Protein AF-A0A1Z4RBD1-F1 (afdb_monomer)

Nearest PDB structures (foldseek):
  3l7w-assembly1_A-2  TM=5.052E-01  e=7.815E+00  Streptococcus mutans UA159
  8xt2-assembly1_So  TM=5.067E-01  e=8.315E+00  Homo sapiens

Foldseek 3Di:
DVVQVPHDDDDDDPQCQVVLLVQLLCCCQVVVDDNVVSVVSNVVRHDDDPVSVVVSVVSCCVRVVD

Solvent-accessible surface area (backbone atoms only — not comparable to full-atom values): 4093 Å² total; per-residue (Å²): 113,76,97,43,76,92,52,95,76,88,81,78,53,100,79,39,60,70,40,32,52,53,51,30,52,45,34,37,73,76,66,66,42,55,62,76,65,36,46,51,65,25,53,73,78,47,77,75,52,71,72,53,45,51,54,52,51,53,53,48,49,62,70,72,76,109

Secondary structure (DSSP, 8-state):
-GGGTTS------TTSHHHHHHHHHHHHHHH---HHHHHHHHHHH----HHHHHHHHHHHHHHH--

pLDDT: mean 91.7, std 7.97, range [52.59, 97.5]

Structure (mmCIF, N/CA/C/O backbone):
data_AF-A0A1Z4RBD1-F1
#
_entry.id   AF-A0A1Z4RBD1-F1
#
loop_
_atom_site.group_PDB
_atom_site.id
_atom_site.type_symbol
_atom_site.label_atom_id
_atom_site.label_alt_id
_atom_site.label_comp_id
_atom_site.label_asym_id
_atom_site.label_entity_id
_atom_site.label_seq_id
_atom_site.pdbx_PDB_ins_code
_atom_site.Cartn_x
_atom_site.Cartn_y
_atom_site.Cartn_z
_atom_site.occupancy
_atom_site.B_iso_or_equiv
_atom_site.auth_seq_id
_atom_site.auth_comp_id
_atom_site.auth_asym_id
_atom_site.auth_atom_id
_atom_site.pdbx_PDB_model_num
ATOM 1 N N . MET A 1 1 ? -10.175 9.257 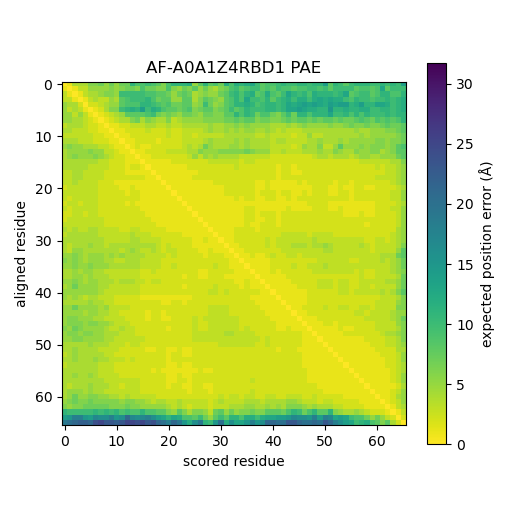4.011 1.00 72.88 1 MET A N 1
ATOM 2 C CA . MET A 1 1 ? -11.172 8.162 4.095 1.00 72.88 1 MET A CA 1
ATOM 3 C C . MET A 1 1 ? -12.018 8.273 5.358 1.00 72.88 1 MET A C 1
ATOM 5 O O . MET A 1 1 ? -13.160 7.837 5.338 1.00 72.88 1 MET A O 1
ATOM 9 N N . ASP A 1 2 ? -11.519 8.932 6.405 1.00 77.38 2 ASP A N 1
ATOM 10 C CA . ASP A 1 2 ? -12.189 8.982 7.710 1.00 77.38 2 ASP A CA 1
ATOM 11 C C . ASP A 1 2 ? -13.549 9.703 7.701 1.00 77.38 2 ASP A C 1
ATOM 13 O O . ASP A 1 2 ? -14.488 9.258 8.351 1.00 77.38 2 ASP A O 1
ATOM 17 N N . CYS A 1 3 ? -13.729 10.721 6.853 1.00 81.00 3 CYS A N 1
ATOM 18 C CA . CYS A 1 3 ? -15.030 11.381 6.663 1.00 81.00 3 CYS A CA 1
ATOM 19 C C . CYS A 1 3 ? -16.117 10.476 6.040 1.00 81.00 3 CYS A C 1
ATOM 21 O O . CYS A 1 3 ? -17.276 10.875 5.976 1.00 81.00 3 CYS A O 1
ATOM 23 N N . HIS A 1 4 ? -15.758 9.271 5.580 1.00 83.62 4 HIS A N 1
ATOM 24 C CA . HIS A 1 4 ? -16.654 8.307 4.933 1.00 83.62 4 HIS A CA 1
ATOM 25 C C . HIS A 1 4 ? -16.643 6.926 5.621 1.00 83.62 4 HIS A C 1
ATOM 27 O O . HIS A 1 4 ? -16.959 5.930 4.977 1.00 83.62 4 HIS A O 1
ATOM 33 N N . GLN A 1 5 ? -16.303 6.838 6.916 1.00 76.38 5 GLN A N 1
ATOM 34 C CA . GLN A 1 5 ? -16.149 5.563 7.651 1.00 76.38 5 GLN A CA 1
ATOM 35 C C . GLN A 1 5 ? -17.346 4.594 7.551 1.00 76.38 5 GLN A C 1
ATOM 37 O O . GLN A 1 5 ? -17.146 3.384 7.577 1.00 76.38 5 GLN A O 1
ATOM 42 N N . ASN A 1 6 ? -18.573 5.099 7.375 1.00 83.56 6 ASN A N 1
ATOM 43 C CA . ASN A 1 6 ? -19.796 4.287 7.261 1.00 83.56 6 ASN A CA 1
ATOM 44 C C . ASN A 1 6 ? -20.300 4.115 5.816 1.00 83.56 6 ASN A C 1
ATOM 46 O O . ASN A 1 6 ? -21.442 3.714 5.594 1.00 83.56 6 ASN A O 1
ATOM 50 N N . GLN A 1 7 ? -19.475 4.439 4.820 1.00 87.62 7 GLN A N 1
ATOM 51 C CA . GLN A 1 7 ? -19.820 4.327 3.406 1.00 87.62 7 GLN A CA 1
ATOM 52 C C . GLN A 1 7 ? -18.846 3.390 2.695 1.00 87.62 7 GLN A C 1
ATOM 54 O O . GLN A 1 7 ? -17.643 3.385 2.953 1.00 87.62 7 GLN A O 1
ATOM 59 N N . LYS A 1 8 ? -19.358 2.605 1.742 1.00 86.12 8 LYS A N 1
ATOM 60 C CA . LYS A 1 8 ? -18.497 1.831 0.844 1.00 86.12 8 LYS A CA 1
ATOM 61 C C . LYS A 1 8 ? -17.852 2.791 -0.156 1.00 86.12 8 LYS A C 1
ATOM 63 O O . LYS A 1 8 ? -18.514 3.242 -1.085 1.00 86.12 8 LYS A O 1
ATOM 68 N N . VAL A 1 9 ? -16.570 3.091 0.036 1.00 88.94 9 VAL A N 1
ATOM 69 C CA . VAL A 1 9 ? -15.790 3.945 -0.871 1.00 88.94 9 VAL A CA 1
ATOM 70 C C . VAL A 1 9 ? -14.972 3.076 -1.823 1.00 88.94 9 VAL A C 1
ATOM 72 O O . VAL A 1 9 ? 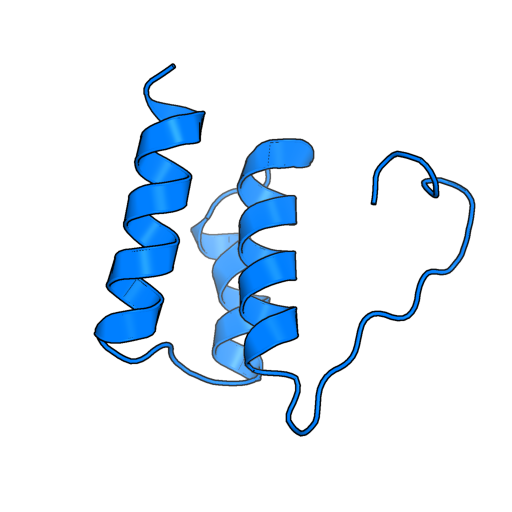-14.158 2.264 -1.386 1.00 88.94 9 VAL A O 1
ATOM 75 N N . LEU A 1 10 ? -15.163 3.269 -3.130 1.00 89.62 10 LEU A N 1
ATOM 76 C CA . LEU A 1 10 ? -14.303 2.687 -4.159 1.00 89.62 10 LEU A CA 1
ATOM 77 C C . LEU A 1 10 ? -13.208 3.690 -4.531 1.00 89.62 10 LEU A C 1
ATOM 79 O O . LEU A 1 10 ? -13.492 4.748 -5.086 1.00 89.62 10 LEU A O 1
ATOM 83 N N 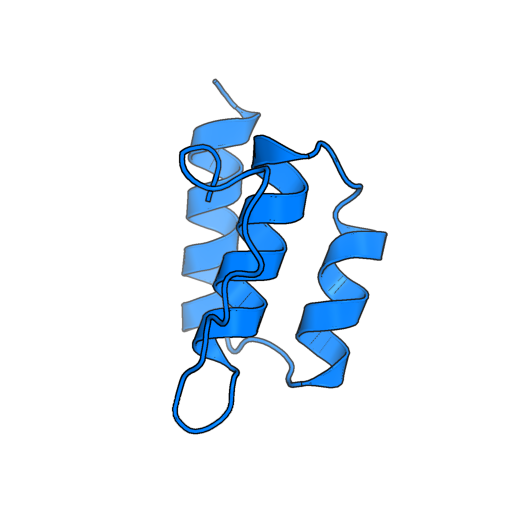. VAL A 1 11 ? 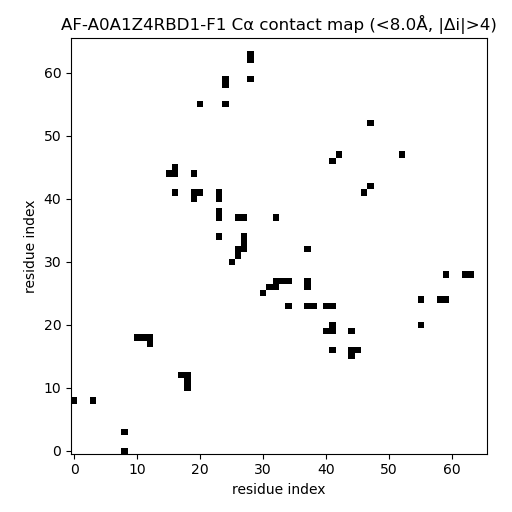-11.952 3.339 -4.263 1.00 88.81 11 VAL A N 1
ATOM 84 C CA . VAL A 1 11 ? -10.779 4.092 -4.727 1.00 88.81 11 VAL A CA 1
ATOM 85 C C . VAL A 1 11 ? -10.122 3.280 -5.839 1.00 88.81 11 VAL A C 1
ATOM 87 O O . VAL A 1 11 ? -9.838 2.101 -5.640 1.00 88.81 11 VAL A O 1
ATOM 90 N N . HIS A 1 12 ? -9.891 3.875 -7.011 1.00 93.44 12 HIS A N 1
ATOM 91 C CA . HIS A 1 12 ? -9.305 3.165 -8.153 1.00 93.44 12 HIS A CA 1
ATOM 92 C C . HIS A 1 12 ? -8.320 4.040 -8.943 1.00 93.44 12 HIS A C 1
ATOM 94 O O . HIS A 1 12 ? -8.336 5.268 -8.875 1.00 93.44 12 HIS A O 1
ATOM 100 N N . CYS A 1 13 ? -7.436 3.394 -9.702 1.00 93.50 13 CYS A N 1
ATOM 101 C CA . CYS A 1 13 ? -6.670 4.031 -10.773 1.00 93.50 13 CYS A CA 1
ATOM 102 C C . CYS A 1 13 ? -6.523 3.049 -11.945 1.00 93.50 13 CYS A C 1
ATOM 104 O 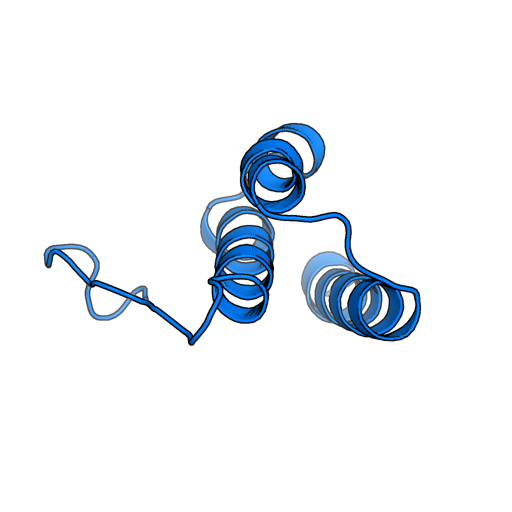O . CYS A 1 13 ? -7.025 1.934 -11.864 1.00 93.50 13 CYS A O 1
ATOM 106 N N . ALA A 1 14 ? -5.835 3.437 -13.025 1.00 93.75 14 ALA A N 1
ATOM 107 C CA . ALA A 1 14 ? -5.757 2.621 -14.247 1.00 93.75 14 ALA A CA 1
ATOM 108 C C . ALA A 1 14 ? -5.281 1.167 -14.025 1.00 93.75 14 ALA A C 1
ATOM 110 O O . ALA A 1 14 ? -5.784 0.259 -14.672 1.00 93.75 14 ALA A O 1
ATOM 111 N N . ALA A 1 15 ? -4.345 0.947 -13.096 1.00 93.12 15 ALA A N 1
ATOM 112 C CA . ALA A 1 15 ? -3.786 -0.377 -12.788 1.00 93.12 15 ALA A CA 1
ATOM 113 C C . ALA A 1 15 ? -3.740 -0.672 -11.278 1.00 93.12 15 ALA A C 1
ATOM 115 O O . ALA A 1 15 ? -2.989 -1.527 -10.823 1.00 93.12 15 ALA A O 1
ATOM 116 N N . ASN A 1 16 ? -4.465 0.103 -10.467 1.00 95.00 16 ASN A N 1
ATOM 117 C CA . ASN A 1 16 ? -4.447 0.063 -8.996 1.00 95.00 16 ASN A CA 1
ATOM 118 C C . ASN A 1 16 ? -3.078 0.210 -8.303 1.00 95.00 16 ASN A C 1
ATOM 120 O O . ASN A 1 16 ? -3.021 0.194 -7.076 1.00 95.00 16 ASN A O 1
ATOM 124 N N . MET A 1 17 ? -1.995 0.480 -9.038 1.00 96.06 17 MET A N 1
ATOM 125 C CA . MET A 1 17 ? -0.665 0.698 -8.462 1.00 96.06 17 MET A CA 1
ATOM 126 C C . MET A 1 17 ? -0.657 1.861 -7.460 1.00 96.06 17 MET A C 1
ATOM 128 O O . MET A 1 17 ? -0.325 1.684 -6.290 1.00 96.06 17 MET A O 1
ATOM 132 N N . ARG A 1 18 ? -1.133 3.037 -7.887 1.00 96.19 18 ARG A N 1
ATOM 133 C CA . ARG A 1 18 ? -1.214 4.241 -7.035 1.00 96.19 18 ARG A CA 1
ATOM 134 C C . ARG A 1 18 ? -2.126 4.030 -5.830 1.00 96.19 18 ARG A C 1
ATOM 136 O O . ARG A 1 18 ? -1.772 4.377 -4.713 1.00 96.19 18 ARG A O 1
ATOM 143 N N . VAL A 1 19 ? -3.283 3.410 -6.058 1.00 95.88 19 VAL A N 1
ATOM 144 C CA . VAL A 1 19 ? -4.266 3.165 -4.997 1.00 95.88 19 VAL A CA 1
ATOM 145 C C . VAL A 1 19 ? -3.710 2.227 -3.948 1.00 95.88 19 VAL A C 1
ATOM 147 O O . VAL A 1 19 ? -3.846 2.498 -2.764 1.00 95.88 19 VAL A O 1
ATOM 150 N N . SER A 1 20 ? -3.044 1.155 -4.366 1.00 96.38 20 SER A N 1
ATOM 151 C CA . SER A 1 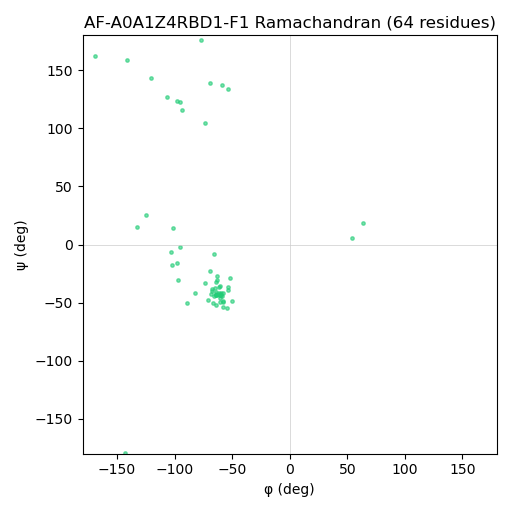20 ? -2.447 0.208 -3.431 1.00 96.38 20 SER A CA 1
ATOM 152 C C . SER A 1 20 ? -1.388 0.859 -2.534 1.00 96.38 20 SER A C 1
ATOM 154 O O . SER A 1 20 ? -1.349 0.553 -1.346 1.00 96.38 20 SER A O 1
ATOM 156 N N . ALA A 1 21 ? -0.611 1.821 -3.050 1.00 97.00 21 ALA A N 1
ATOM 157 C CA . ALA A 1 21 ? 0.327 2.608 -2.247 1.00 97.00 21 ALA A CA 1
ATOM 158 C C . ALA A 1 21 ? -0.397 3.548 -1.263 1.00 97.00 21 ALA A C 1
ATOM 160 O O . ALA A 1 21 ? -0.035 3.609 -0.090 1.00 97.00 21 ALA A O 1
ATOM 161 N N . CYS A 1 22 ? -1.464 4.228 -1.695 1.00 95.62 22 CYS A N 1
ATOM 162 C CA . CYS A 1 22 ? -2.272 5.073 -0.807 1.00 95.62 22 CYS A CA 1
ATOM 163 C C . CYS A 1 22 ? -2.979 4.267 0.295 1.00 95.62 22 CYS A C 1
ATOM 165 O O . CYS A 1 22 ? -3.033 4.706 1.440 1.00 95.62 22 CYS A O 1
ATOM 167 N N . ILE A 1 23 ? -3.514 3.088 -0.034 1.00 95.06 23 ILE A N 1
ATOM 168 C CA . ILE A 1 23 ? -4.166 2.190 0.929 1.00 95.06 23 ILE A CA 1
ATOM 169 C C . ILE A 1 23 ? -3.143 1.636 1.921 1.00 95.06 23 ILE A C 1
ATOM 171 O O . ILE A 1 23 ? -3.447 1.564 3.108 1.00 95.06 23 ILE A O 1
ATOM 175 N N . TYR A 1 24 ? -1.939 1.287 1.458 1.00 96.69 24 TYR A N 1
ATOM 176 C CA . TYR A 1 24 ? -0.829 0.907 2.330 1.00 96.69 24 TYR A CA 1
ATOM 177 C C . TYR A 1 24 ? -0.545 1.996 3.378 1.00 96.69 24 TYR A C 1
ATOM 179 O O . TYR A 1 24 ? -0.625 1.721 4.572 1.00 96.69 24 TYR A O 1
ATOM 187 N N . LEU A 1 25 ? -0.313 3.238 2.939 1.00 96.12 25 LEU A N 1
ATOM 188 C CA . LEU A 1 25 ? -0.039 4.368 3.836 1.00 96.12 25 LE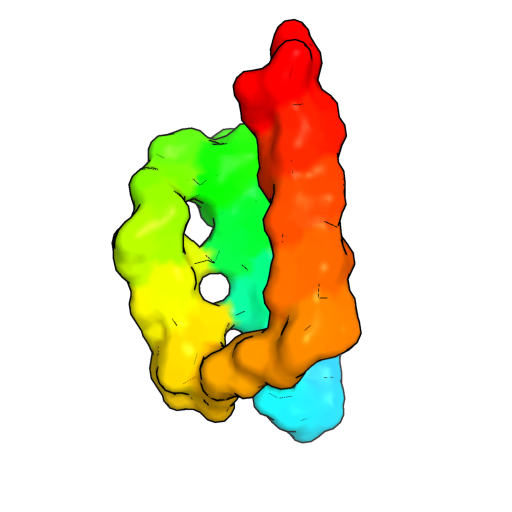U A CA 1
ATOM 189 C C . LEU A 1 25 ? -1.203 4.634 4.800 1.00 96.12 25 LEU A C 1
ATOM 191 O O . LEU A 1 25 ? -0.987 4.807 5.993 1.00 96.12 25 LEU A O 1
ATOM 195 N N . TYR A 1 26 ? -2.443 4.606 4.307 1.00 94.56 26 TYR A N 1
ATOM 196 C CA . TYR A 1 26 ? -3.632 4.802 5.140 1.00 94.56 26 TYR A CA 1
ATOM 197 C C . TYR A 1 26 ? -3.749 3.747 6.249 1.00 94.56 26 TYR A C 1
ATOM 199 O O . TYR A 1 26 ? -4.037 4.085 7.395 1.00 94.56 26 TYR A O 1
ATOM 207 N N . ARG A 1 27 ? -3.494 2.474 5.928 1.00 94.12 27 ARG A N 1
ATOM 208 C CA . ARG A 1 27 ? -3.533 1.375 6.900 1.00 94.12 27 ARG A CA 1
ATOM 209 C C . ARG A 1 27 ? -2.473 1.526 7.986 1.00 94.12 27 ARG A C 1
ATOM 211 O O . ARG A 1 27 ? -2.790 1.330 9.155 1.00 94.12 27 ARG A O 1
ATOM 218 N N . CYS A 1 28 ? -1.252 1.901 7.614 1.00 95.12 28 CYS A N 1
ATOM 219 C CA . CYS A 1 28 ? -0.186 2.117 8.588 1.00 95.12 28 CYS A CA 1
ATOM 220 C C . CYS A 1 28 ? -0.484 3.320 9.491 1.00 95.12 28 CYS A C 1
ATOM 222 O O . CYS A 1 28 ? -0.441 3.197 10.709 1.00 95.12 28 CYS A O 1
ATOM 224 N N . LEU A 1 29 ? -0.820 4.469 8.899 1.00 94.38 29 LEU A N 1
ATOM 225 C CA . LEU A 1 29 ? -0.881 5.743 9.621 1.00 94.38 29 LEU A CA 1
ATOM 226 C C . LEU A 1 29 ? -2.196 5.953 10.377 1.00 94.38 29 LEU A C 1
ATOM 228 O O . LEU A 1 29 ? -2.185 6.410 11.512 1.00 94.38 29 LEU A O 1
ATOM 232 N N . GLN A 1 30 ? -3.333 5.605 9.769 1.00 92.75 30 GLN A N 1
ATOM 233 C CA . GLN A 1 30 ? -4.650 5.873 10.361 1.00 92.75 30 GLN A CA 1
ATOM 234 C C . GLN A 1 30 ? -5.218 4.667 11.110 1.00 92.75 30 GLN A C 1
ATOM 236 O O . GLN A 1 30 ? -5.979 4.839 12.056 1.00 92.75 30 GLN A O 1
ATOM 241 N N . GLN A 1 31 ? -4.887 3.447 10.677 1.00 91.44 31 GLN A N 1
ATOM 242 C CA . GLN A 1 31 ? -5.413 2.219 11.288 1.00 91.44 31 GLN A CA 1
ATOM 243 C C . GLN A 1 31 ? -4.398 1.523 12.204 1.00 91.44 31 GLN A C 1
ATOM 245 O O . GLN A 1 31 ? -4.757 0.544 12.852 1.00 91.44 31 GLN A O 1
ATOM 250 N N . GLY A 1 32 ? -3.148 2.003 12.260 1.00 92.75 32 GLY A N 1
ATOM 251 C CA . GLY A 1 32 ? -2.091 1.419 13.090 1.00 92.75 32 GLY A CA 1
ATOM 252 C C . GLY A 1 32 ? -1.713 -0.012 12.698 1.00 92.75 32 GLY A C 1
ATOM 253 O O . GLY A 1 32 ? -1.144 -0.745 13.506 1.00 92.75 32 GLY A O 1
ATOM 254 N N . ILE A 1 33 ? -2.058 -0.443 11.481 1.00 94.56 33 ILE A N 1
ATOM 255 C CA . ILE A 1 33 ? -1.744 -1.790 10.999 1.00 94.56 33 ILE A CA 1
ATOM 256 C C . ILE A 1 33 ? -0.235 -1.896 10.790 1.00 94.56 33 ILE A C 1
ATOM 258 O O . ILE A 1 33 ? 0.397 -0.989 10.246 1.00 94.56 33 ILE A O 1
ATOM 262 N N . ASN A 1 34 ? 0.345 -3.031 11.183 1.00 93.44 34 ASN A N 1
ATOM 263 C CA . ASN A 1 34 ? 1.769 -3.277 11.007 1.00 93.44 34 ASN A CA 1
ATOM 264 C C . ASN A 1 34 ? 2.171 -3.198 9.523 1.00 93.44 34 ASN A C 1
ATOM 266 O O . ASN A 1 34 ? 1.509 -3.767 8.652 1.00 93.44 34 ASN A O 1
ATOM 270 N N . GLU A 1 35 ? 3.305 -2.557 9.239 1.00 92.69 35 GLU A N 1
ATOM 271 C CA . GLU A 1 35 ? 3.799 -2.389 7.871 1.00 92.69 35 GLU A CA 1
ATOM 272 C C . GLU A 1 35 ? 3.918 -3.704 7.095 1.00 92.69 35 GLU A C 1
ATOM 274 O O . GLU A 1 35 ? 3.607 -3.736 5.905 1.00 92.69 35 GLU A O 1
ATOM 279 N N . ASN A 1 36 ? 4.355 -4.794 7.734 1.00 92.81 36 ASN A N 1
ATOM 280 C CA . ASN A 1 36 ? 4.523 -6.080 7.056 1.00 92.81 36 ASN A CA 1
ATOM 281 C C . ASN A 1 36 ? 3.185 -6.644 6.582 1.00 92.81 36 ASN A C 1
ATOM 283 O O . ASN A 1 36 ? 3.118 -7.207 5.492 1.00 92.81 36 ASN A O 1
ATOM 287 N N . GLU A 1 37 ? 2.126 -6.463 7.369 1.00 94.31 37 GLU A N 1
ATOM 288 C CA . GLU A 1 37 ? 0.770 -6.855 6.994 1.00 94.31 37 GLU A CA 1
ATOM 289 C C . GLU A 1 37 ? 0.226 -5.929 5.900 1.00 94.31 37 GLU A C 1
ATOM 291 O O . GLU A 1 37 ? -0.250 -6.388 4.858 1.00 94.31 37 GLU A O 1
ATOM 296 N N . ALA A 1 38 ? 0.372 -4.614 6.073 1.00 94.06 38 ALA A N 1
ATOM 297 C CA . ALA A 1 38 ? -0.105 -3.635 5.105 1.00 94.06 38 ALA A CA 1
ATOM 298 C C . ALA A 1 38 ? 0.582 -3.789 3.729 1.00 94.06 38 ALA A C 1
ATOM 300 O O . ALA A 1 38 ? -0.081 -3.657 2.693 1.00 94.06 38 ALA A O 1
ATOM 301 N N . LYS A 1 39 ? 1.883 -4.127 3.692 1.00 94.69 39 LYS A N 1
ATOM 302 C CA . LYS A 1 39 ? 2.664 -4.343 2.455 1.00 94.69 39 LYS A CA 1
ATOM 303 C C . LYS A 1 39 ? 2.144 -5.510 1.621 1.00 94.69 39 LYS A C 1
ATOM 305 O O . LYS A 1 39 ? 2.290 -5.477 0.400 1.00 94.69 39 LYS A O 1
ATOM 310 N N . GLN A 1 40 ? 1.502 -6.514 2.224 1.00 95.12 40 GLN A N 1
ATOM 311 C CA . GLN A 1 40 ? 0.997 -7.678 1.483 1.00 95.12 40 GLN A CA 1
ATOM 312 C C . GLN A 1 40 ? -0.010 -7.273 0.400 1.00 95.12 40 GLN A C 1
ATOM 314 O O . GLN A 1 40 ? 0.050 -7.770 -0.725 1.00 95.12 40 GLN A O 1
ATOM 319 N N . ALA A 1 41 ? -0.907 -6.332 0.711 1.00 91.00 41 ALA A N 1
ATOM 320 C CA . ALA A 1 41 ? -1.908 -5.850 -0.238 1.00 91.00 41 ALA A CA 1
ATOM 321 C C . ALA A 1 41 ? -1.280 -5.061 -1.399 1.00 91.00 41 ALA A C 1
ATOM 323 O O . ALA A 1 41 ? -1.704 -5.208 -2.546 1.00 91.00 41 ALA A O 1
ATOM 324 N N . LEU A 1 42 ? -0.248 -4.266 -1.108 1.00 95.81 42 LEU A N 1
ATOM 325 C CA . LEU A 1 42 ? 0.530 -3.533 -2.105 1.00 95.81 42 LEU A CA 1
ATOM 326 C C . LEU A 1 42 ? 1.264 -4.501 -3.041 1.00 95.81 42 LEU A C 1
ATOM 328 O O . LEU A 1 42 ? 1.070 -4.455 -4.255 1.00 95.81 42 LEU A O 1
ATOM 332 N N . TYR A 1 43 ? 2.016 -5.444 -2.470 1.00 96.56 43 TYR A N 1
ATOM 333 C CA . TYR A 1 43 ? 2.852 -6.388 -3.218 1.00 96.56 43 TYR A CA 1
ATOM 334 C C . TYR A 1 43 ? 2.065 -7.414 -4.024 1.00 96.56 43 TYR A C 1
ATOM 336 O O . TYR A 1 43 ? 2.583 -7.922 -5.016 1.00 96.56 43 TYR A O 1
ATOM 344 N N . LYS A 1 44 ? 0.809 -7.685 -3.653 1.00 96.19 44 LYS A N 1
ATOM 345 C CA . LYS A 1 44 ? -0.100 -8.495 -4.471 1.00 96.19 44 LYS A CA 1
ATOM 346 C C . LYS A 1 44 ? -0.408 -7.840 -5.821 1.00 96.19 44 LYS A C 1
ATOM 348 O O . LYS A 1 44 ? -0.662 -8.549 -6.788 1.00 96.19 44 LYS A O 1
ATOM 353 N N . ILE A 1 45 ? -0.413 -6.507 -5.880 1.00 95.31 45 ILE A N 1
ATOM 354 C CA . ILE A 1 45 ? -0.662 -5.754 -7.114 1.00 95.31 45 ILE A CA 1
ATOM 355 C C . ILE A 1 45 ? 0.658 -5.510 -7.838 1.00 95.31 45 ILE A C 1
ATOM 357 O O . ILE A 1 45 ? 0.757 -5.774 -9.032 1.00 95.31 45 ILE A O 1
ATOM 361 N N . TRP A 1 46 ? 1.667 -5.002 -7.128 1.00 96.69 46 TRP A N 1
ATOM 362 C CA . TRP A 1 46 ? 2.976 -4.696 -7.697 1.00 96.69 46 TRP A CA 1
ATOM 363 C C . TRP A 1 46 ? 4.011 -4.380 -6.609 1.00 96.69 46 TRP A C 1
ATOM 365 O O . TRP A 1 46 ? 3.671 -4.037 -5.477 1.00 96.69 46 TRP A O 1
ATOM 375 N N . LYS A 1 47 ? 5.298 -4.437 -6.962 1.00 96.44 47 LYS A N 1
ATOM 376 C CA . LYS A 1 47 ? 6.386 -3.965 -6.094 1.00 96.44 47 LYS A CA 1
ATOM 377 C C . LYS A 1 47 ? 6.758 -2.521 -6.462 1.00 96.44 47 LYS A C 1
ATOM 379 O O . LYS A 1 47 ? 7.125 -2.301 -7.617 1.00 96.44 47 LYS A O 1
ATOM 384 N N . PRO A 1 48 ? 6.693 -1.560 -5.519 1.00 96.56 48 PRO A N 1
ATOM 385 C CA . PRO A 1 48 ? 7.106 -0.180 -5.750 1.00 96.56 48 PRO A CA 1
ATOM 386 C C . PRO A 1 48 ? 8.527 -0.084 -6.303 1.00 96.56 48 PRO A C 1
ATOM 388 O O . PRO A 1 48 ? 9.432 -0.735 -5.781 1.00 96.56 48 PRO A O 1
ATOM 391 N N . ASN A 1 49 ? 8.725 0.734 -7.338 1.00 95.88 49 ASN A N 1
ATOM 392 C CA . ASN A 1 49 ? 10.065 1.092 -7.804 1.00 95.88 49 ASN A CA 1
ATOM 393 C C . ASN A 1 49 ? 10.698 2.138 -6.869 1.00 95.88 49 ASN A C 1
ATOM 395 O O . ASN A 1 49 ? 10.039 2.634 -5.957 1.00 95.88 49 ASN A O 1
ATOM 399 N N . GLU A 1 50 ? 11.956 2.492 -7.119 1.00 97.38 50 GLU A N 1
ATOM 400 C CA . GLU A 1 50 ? 12.726 3.420 -6.283 1.00 97.38 50 GLU A CA 1
ATOM 401 C C . GLU A 1 50 ? 11.984 4.733 -5.987 1.00 97.38 50 GLU A C 1
ATOM 403 O O . GLU A 1 50 ? 11.835 5.105 -4.828 1.00 97.38 50 GLU A O 1
ATOM 408 N N . VAL A 1 51 ? 11.416 5.381 -7.008 1.00 97.31 51 VAL A N 1
ATOM 409 C CA . VAL A 1 51 ? 10.684 6.650 -6.848 1.00 97.31 51 VAL A CA 1
ATOM 410 C C . VAL A 1 51 ? 9.506 6.502 -5.881 1.00 97.31 51 VAL A C 1
ATOM 412 O O . VAL A 1 51 ? 9.292 7.343 -5.009 1.00 97.31 51 VAL A O 1
ATOM 415 N N . TRP A 1 52 ? 8.742 5.418 -6.007 1.00 97.19 52 TRP A N 1
ATOM 416 C CA . TRP A 1 52 ? 7.604 5.163 -5.127 1.00 97.19 52 TRP A CA 1
ATOM 417 C C . TRP A 1 52 ? 8.024 4.725 -3.726 1.00 97.19 52 TRP A C 1
ATOM 419 O O . TRP A 1 52 ? 7.344 5.074 -2.766 1.00 97.19 52 TRP A O 1
ATOM 429 N N . GLN A 1 53 ? 9.133 3.996 -3.591 1.00 96.69 53 GLN A N 1
ATOM 430 C CA . GLN A 1 53 ? 9.693 3.656 -2.283 1.00 96.69 53 GLN A CA 1
ATOM 431 C C . GLN A 1 53 ? 10.153 4.911 -1.542 1.00 96.69 53 GLN A C 1
ATOM 433 O O . GLN A 1 53 ? 9.824 5.060 -0.370 1.00 96.69 53 GLN A O 1
ATOM 438 N N . ILE A 1 54 ? 10.830 5.839 -2.228 1.00 97.50 54 ILE A N 1
ATOM 439 C CA . ILE A 1 54 ? 11.237 7.130 -1.658 1.00 97.50 54 ILE A CA 1
ATOM 440 C C . ILE A 1 54 ? 10.010 7.891 -1.155 1.00 97.50 54 ILE A C 1
ATOM 442 O O . ILE A 1 54 ? 9.992 8.311 -0.002 1.00 97.50 54 ILE A O 1
ATOM 446 N N . LEU A 1 55 ? 8.961 8.012 -1.978 1.00 96.88 55 LEU A N 1
ATOM 447 C CA . LEU A 1 55 ? 7.719 8.675 -1.572 1.00 96.88 55 LEU A CA 1
ATOM 448 C C . LEU A 1 55 ? 7.100 8.016 -0.333 1.00 96.88 55 LEU A C 1
ATOM 450 O O . LEU A 1 55 ? 6.730 8.704 0.613 1.00 96.88 55 LEU A O 1
ATOM 454 N N . ILE A 1 56 ? 6.976 6.688 -0.345 1.00 96.25 56 ILE A N 1
ATOM 455 C CA . ILE A 1 56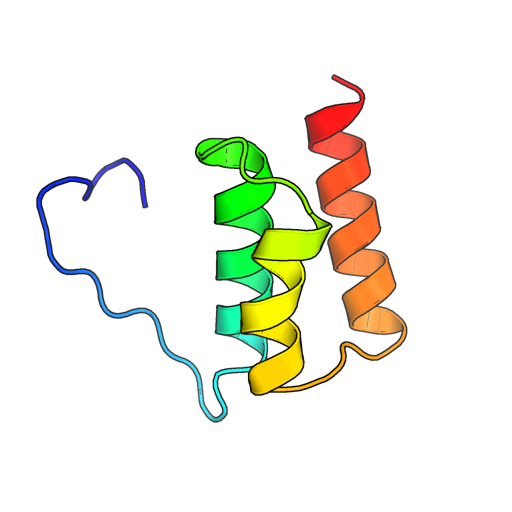 ? 6.378 5.931 0.757 1.00 96.25 56 ILE A CA 1
ATOM 456 C C . ILE A 1 56 ? 7.171 6.139 2.048 1.00 96.25 56 ILE A C 1
ATOM 458 O O . ILE A 1 56 ? 6.578 6.454 3.077 1.00 96.25 56 ILE A O 1
ATOM 462 N N . ASN A 1 57 ? 8.493 5.989 1.989 1.00 95.50 57 ASN A N 1
ATOM 463 C CA . ASN A 1 57 ? 9.363 6.128 3.151 1.00 95.50 57 ASN A CA 1
ATOM 464 C C . ASN A 1 57 ? 9.321 7.554 3.702 1.00 95.50 57 ASN A C 1
ATOM 466 O O . ASN A 1 57 ? 9.180 7.723 4.905 1.00 95.50 57 ASN A O 1
ATOM 470 N N . HIS A 1 58 ? 9.354 8.562 2.828 1.00 96.50 58 HIS A N 1
ATOM 471 C CA . HIS A 1 58 ? 9.273 9.965 3.226 1.00 96.50 58 HIS A CA 1
ATOM 472 C C . HIS A 1 58 ? 7.959 10.280 3.952 1.00 96.50 58 HIS A C 1
ATOM 474 O O . HIS A 1 58 ? 7.954 10.958 4.974 1.00 96.50 58 HIS A O 1
ATOM 480 N N . VAL A 1 59 ? 6.830 9.756 3.460 1.00 95.62 59 VAL A N 1
ATOM 481 C CA . VAL A 1 59 ? 5.543 9.918 4.148 1.00 95.62 59 VAL A CA 1
ATOM 482 C C . VAL A 1 59 ? 5.551 9.190 5.494 1.00 95.62 59 VAL A C 1
ATOM 484 O O . VAL A 1 59 ? 5.115 9.758 6.484 1.00 95.62 59 VAL A O 1
ATOM 487 N N . LEU A 1 60 ? 6.055 7.959 5.576 1.00 93.94 60 LEU A N 1
ATOM 488 C CA . LEU A 1 60 ? 6.126 7.254 6.862 1.00 93.94 60 LEU A CA 1
ATOM 489 C C . LEU A 1 60 ? 7.007 7.995 7.875 1.00 93.94 60 LEU A C 1
ATOM 491 O O . LEU A 1 60 ? 6.617 8.119 9.029 1.00 93.94 60 LEU A O 1
ATOM 495 N N . GLU A 1 61 ? 8.147 8.530 7.444 1.00 94.19 61 GLU A N 1
ATOM 496 C CA . GLU A 1 61 ? 9.058 9.304 8.290 1.00 94.19 61 GLU A CA 1
ATOM 497 C C . GLU A 1 61 ? 8.381 10.553 8.867 1.00 94.19 61 GLU A C 1
ATOM 499 O O . GLU A 1 61 ? 8.445 10.776 10.074 1.00 94.19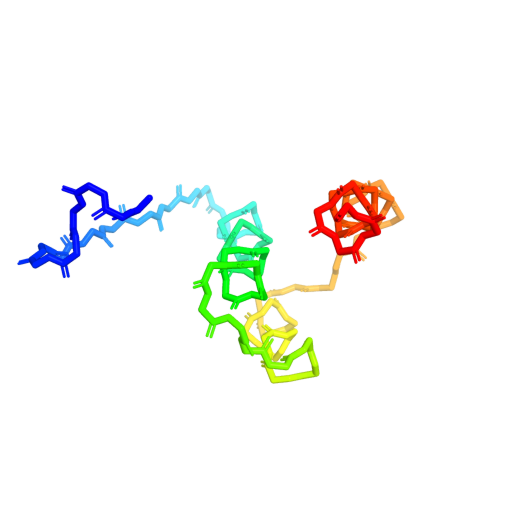 61 GLU A O 1
ATOM 504 N N . ILE A 1 62 ? 7.660 11.316 8.035 1.00 94.00 62 ILE A N 1
ATOM 505 C CA . ILE A 1 62 ? 6.936 12.519 8.476 1.00 94.00 62 ILE A CA 1
ATOM 506 C C . ILE A 1 62 ? 5.918 12.200 9.577 1.00 94.00 62 ILE A C 1
ATOM 508 O O . ILE A 1 62 ? 5.782 12.981 10.512 1.00 94.00 62 ILE A O 1
ATOM 512 N N . TYR A 1 63 ? 5.185 11.092 9.451 1.00 87.88 63 TYR A N 1
ATOM 513 C CA . TYR A 1 63 ? 4.034 10.800 10.312 1.00 87.88 63 TYR A CA 1
ATOM 514 C C . TYR A 1 63 ? 4.338 9.849 11.481 1.00 87.88 63 TYR A C 1
ATOM 516 O O . TYR A 1 63 ? 3.520 9.745 12.390 1.00 87.88 63 TYR A O 1
ATOM 524 N N . LEU A 1 64 ? 5.465 9.127 11.462 1.00 80.81 64 LEU A N 1
ATOM 525 C CA . LEU A 1 64 ? 5.882 8.234 12.554 1.00 80.81 64 LEU A CA 1
ATOM 526 C C . LEU A 1 64 ? 6.977 8.838 13.445 1.00 80.81 64 LEU A C 1
ATOM 528 O O . LEU A 1 64 ? 7.191 8.339 14.547 1.00 80.81 64 LEU A O 1
ATOM 532 N N . CYS A 1 65 ? 7.683 9.874 12.981 1.00 65.06 65 CYS A N 1
ATOM 533 C CA . CYS A 1 65 ? 8.706 10.573 13.765 1.00 65.06 65 CYS A CA 1
ATOM 534 C C . CYS A 1 65 ? 8.178 11.837 14.481 1.00 65.06 65 CYS A C 1
ATOM 536 O O . CYS A 1 65 ? 8.940 12.493 15.195 1.00 65.06 65 CYS A O 1
ATOM 538 N N . SER A 1 66 ? 6.897 12.176 14.286 1.00 52.59 66 SER A N 1
ATOM 539 C CA . SER A 1 66 ? 6.153 13.244 14.977 1.00 52.59 66 SER A CA 1
ATOM 540 C C . SER A 1 66 ? 5.372 12.710 16.171 1.00 52.59 66 SER A C 1
ATOM 542 O O . SER A 1 66 ? 5.401 13.364 17.234 1.00 52.59 66 SER A O 1
#

Mean predicted aligned error: 3.66 Å

Radius of gyration: 12.12 Å; Cα contacts (8 Å, |Δi|>4): 38; chains: 1; bounding box: 32×22×29 Å

Sequence (66 aa):
MDCHQNQKVLVHCAANMRVSACIYLYRCLQQGINENEAKQALYKIWKPNEVWQILINHVLEIYLCS